Protein AF-A0A1F4VZ70-F1 (afdb_monomer_lite)

pLDDT: mean 87.94, std 13.11, range [30.67, 97.81]

Sequence (172 aa):
MAQHQWGERNLAEQATLLALAFRAGRANREEGDRFFVQPADVGLDLGIGTDLFLFRNRRFLRVDVTDSREQKPLKIRRTVKKAREGKGWVYILKVEWNEAAFITTDPCFTKAYDQSIRDGQMLAIERACPNHGNECNLARKLWSFGNSINYALVSSSTQARFFAIPVSRPPF

Organism: NCBI:txid1802628

Foldseek 3Di:
DDDDDDDDDDLQLLLQQLLQLQLQLQLCVVPNNFWWKAQADPVCCVPPVFGIWIGGHPDIATEHEDQDPVCQVVVVVSQVVCCVVVNHGHHYQHAHPVLSVVLCPFPQRVVQSVVQHDHGDIGHDNFQGPVPGCVDPSLVSSNVRLVVRLVVQCPDPDPSNVRRRDHDDRPD

Structure (mmCIF, N/CA/C/O backbone):
data_AF-A0A1F4VZ70-F1
#
_entry.id   AF-A0A1F4VZ70-F1
#
loop_
_atom_site.group_PDB
_atom_site.id
_atom_site.type_symbol
_atom_site.label_atom_id
_atom_site.label_alt_id
_atom_site.label_comp_id
_atom_site.label_asym_id
_atom_site.label_entity_id
_atom_site.label_seq_id
_atom_site.pdbx_PDB_ins_code
_atom_site.Cartn_x
_atom_site.Cartn_y
_atom_site.Cartn_z
_atom_site.occupancy
_atom_site.B_iso_or_equiv
_atom_site.auth_seq_id
_atom_site.auth_comp_id
_atom_site.auth_asym_id
_atom_site.auth_atom_id
_atom_site.pdbx_PDB_model_num
ATOM 1 N N . MET A 1 1 ? 3.821 -30.499 -12.081 1.00 33.78 1 MET A N 1
ATOM 2 C CA . MET A 1 1 ? 3.133 -30.180 -10.812 1.00 33.78 1 MET A CA 1
ATOM 3 C C . MET A 1 1 ? 2.330 -28.915 -11.042 1.00 33.78 1 MET A C 1
ATOM 5 O O . MET A 1 1 ? 2.925 -27.863 -11.22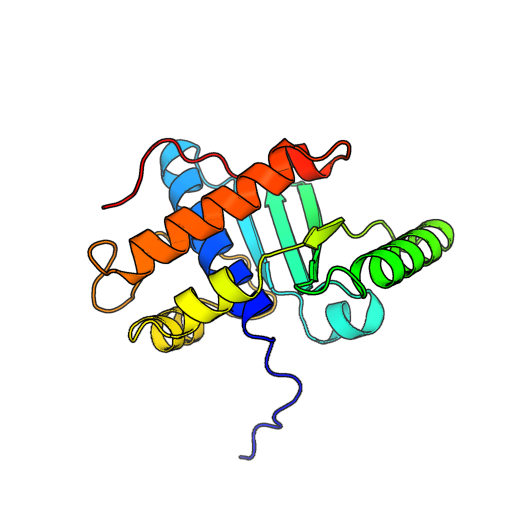2 1.00 33.78 1 MET A O 1
ATOM 9 N N . ALA A 1 2 ? 1.010 -29.043 -11.177 1.00 31.81 2 ALA A N 1
ATOM 10 C CA . ALA A 1 2 ? 0.122 -27.918 -11.445 1.00 31.81 2 ALA A CA 1
ATOM 11 C C . ALA A 1 2 ? -0.064 -27.104 -10.156 1.00 31.81 2 ALA A C 1
ATOM 13 O O . ALA A 1 2 ? -0.700 -27.575 -9.214 1.00 31.81 2 ALA A O 1
ATOM 14 N N . GLN A 1 3 ? 0.539 -25.916 -10.094 1.00 32.53 3 GLN A N 1
ATOM 15 C CA . GLN A 1 3 ? 0.234 -24.930 -9.061 1.00 32.53 3 GLN A CA 1
ATOM 16 C C . GLN A 1 3 ? -1.136 -24.334 -9.377 1.00 32.53 3 GLN A C 1
ATOM 18 O O . GLN A 1 3 ? -1.345 -23.717 -10.417 1.00 32.53 3 GLN A O 1
ATOM 23 N N . HIS A 1 4 ? -2.086 -24.600 -8.491 1.00 30.67 4 HIS A N 1
ATOM 24 C CA . HIS A 1 4 ? -3.452 -24.116 -8.572 1.00 30.67 4 HIS A CA 1
ATOM 25 C C . HIS A 1 4 ? -3.463 -22.580 -8.463 1.00 30.67 4 HIS A C 1
ATOM 27 O O . HIS A 1 4 ? -3.117 -22.026 -7.423 1.00 30.67 4 HIS A O 1
ATOM 33 N N . GLN A 1 5 ? -3.856 -21.908 -9.546 1.00 34.62 5 GLN A N 1
ATOM 34 C CA . GLN A 1 5 ? -4.032 -20.460 -9.656 1.00 34.62 5 GLN A CA 1
ATOM 35 C C . GLN A 1 5 ? -5.340 -20.074 -8.937 1.00 34.62 5 GL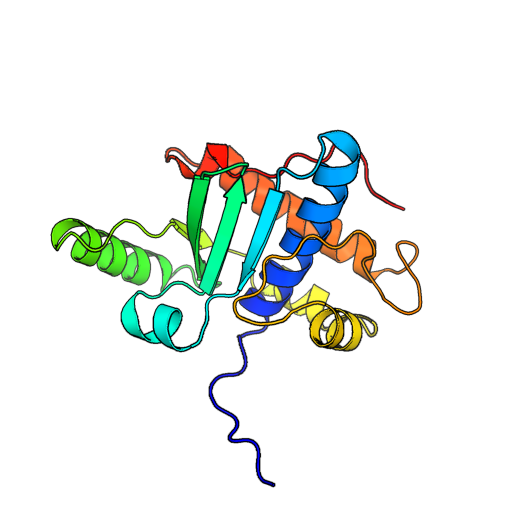N A C 1
ATOM 37 O O . GLN A 1 5 ? -6.429 -20.270 -9.472 1.00 34.62 5 GLN A O 1
ATOM 42 N N . TRP A 1 6 ? -5.248 -19.593 -7.695 1.00 37.16 6 TRP A N 1
ATOM 43 C CA . TRP A 1 6 ? -6.364 -18.979 -6.968 1.00 37.16 6 TRP A CA 1
ATOM 44 C C . TRP A 1 6 ? -6.005 -17.530 -6.634 1.00 37.16 6 TRP A C 1
ATOM 46 O O . TRP A 1 6 ? -5.095 -17.291 -5.847 1.00 37.16 6 TRP A O 1
ATOM 56 N N . GLY A 1 7 ? -6.747 -16.600 -7.249 1.00 48.66 7 GLY A N 1
ATOM 57 C CA . GLY A 1 7 ? -6.859 -15.188 -6.873 1.00 48.66 7 GLY A CA 1
ATOM 58 C C . GLY A 1 7 ? -5.612 -14.337 -7.098 1.00 48.66 7 GLY A C 1
ATOM 59 O O . GLY A 1 7 ? -4.995 -13.901 -6.133 1.00 48.66 7 GLY A O 1
ATOM 60 N N . GLU A 1 8 ? -5.252 -14.043 -8.350 1.00 66.38 8 GLU A N 1
ATOM 61 C CA . GLU A 1 8 ? -4.305 -12.949 -8.595 1.00 66.38 8 GLU A CA 1
ATOM 62 C C . GLU A 1 8 ? -4.873 -11.655 -7.998 1.00 66.38 8 GLU A C 1
ATOM 64 O O . GLU A 1 8 ? -5.971 -11.220 -8.359 1.00 66.38 8 GLU A O 1
ATOM 69 N N . ARG A 1 9 ? -4.123 -11.050 -7.066 1.00 82.56 9 ARG A N 1
ATOM 70 C CA . ARG A 1 9 ? -4.420 -9.714 -6.537 1.00 82.56 9 ARG A CA 1
ATOM 71 C C . ARG A 1 9 ? -4.666 -8.766 -7.697 1.00 82.56 9 ARG A C 1
ATOM 73 O O . ARG A 1 9 ? -3.904 -8.777 -8.666 1.00 82.56 9 ARG A O 1
ATOM 80 N N . ASN A 1 10 ? -5.689 -7.924 -7.595 1.00 87.56 10 ASN A N 1
ATOM 81 C CA . ASN A 1 10 ? -5.938 -6.947 -8.649 1.00 87.56 10 ASN A CA 1
ATOM 82 C C . ASN A 1 10 ? -4.771 -5.943 -8.751 1.00 87.56 10 ASN A C 1
ATOM 84 O O . ASN A 1 10 ? -3.984 -5.760 -7.819 1.00 87.56 10 ASN A O 1
ATOM 88 N N . LEU A 1 11 ? -4.672 -5.256 -9.890 1.00 90.44 11 LEU A N 1
ATOM 89 C CA . LEU A 1 11 ? -3.580 -4.313 -10.159 1.00 90.44 11 LEU A CA 1
ATOM 90 C C . LEU A 1 11 ? -3.475 -3.200 -9.104 1.00 90.44 11 LEU A C 1
ATOM 92 O O . LEU A 1 11 ? -2.373 -2.745 -8.798 1.00 90.44 11 LEU A O 1
ATOM 96 N N . ALA A 1 12 ? -4.602 -2.783 -8.517 1.00 92.00 12 ALA A N 1
ATOM 97 C CA . ALA A 1 12 ? -4.624 -1.766 -7.474 1.00 92.00 12 ALA A CA 1
ATOM 98 C C . ALA A 1 12 ? -3.964 -2.256 -6.182 1.00 92.00 12 ALA A C 1
ATOM 100 O O . ALA A 1 12 ? -3.149 -1.537 -5.602 1.00 92.00 12 ALA A O 1
ATOM 101 N N . GLU A 1 13 ? -4.244 -3.487 -5.762 1.00 93.12 13 GLU A N 1
ATOM 102 C CA . GLU A 1 13 ? -3.589 -4.132 -4.625 1.00 93.12 13 GLU A CA 1
ATOM 103 C C . GLU A 1 13 ? -2.099 -4.342 -4.878 1.00 93.12 13 GLU A C 1
ATOM 105 O O . GLU A 1 13 ? -1.282 -3.985 -4.028 1.00 93.12 13 GLU A O 1
ATOM 110 N N . GLN A 1 14 ? -1.729 -4.856 -6.054 1.00 94.75 14 GLN A N 1
ATOM 111 C CA . GLN A 1 14 ? -0.328 -5.097 -6.400 1.00 94.75 14 GLN A CA 1
ATOM 112 C C . GLN A 1 14 ? 0.490 -3.800 -6.369 1.00 94.75 14 GLN A C 1
ATOM 114 O O . GLN A 1 14 ? 1.541 -3.729 -5.724 1.00 94.75 14 GLN A O 1
ATOM 119 N N . ALA A 1 15 ? -0.017 -2.746 -7.018 1.00 96.31 15 ALA A N 1
ATOM 120 C CA . ALA A 1 15 ? 0.617 -1.434 -7.019 1.00 96.31 15 ALA A CA 1
ATOM 121 C C . ALA A 1 15 ? 0.701 -0.844 -5.604 1.00 96.31 15 ALA A C 1
ATOM 123 O O . ALA A 1 15 ? 1.723 -0.263 -5.237 1.00 96.31 15 ALA A O 1
ATOM 124 N N . THR A 1 16 ? -0.350 -1.020 -4.796 1.00 97.31 16 THR A N 1
ATOM 125 C CA . THR A 1 16 ? -0.411 -0.526 -3.413 1.00 97.31 16 THR A CA 1
ATOM 126 C C . THR A 1 16 ? 0.626 -1.218 -2.535 1.00 97.31 16 THR A C 1
ATOM 128 O O . THR A 1 16 ? 1.377 -0.542 -1.833 1.00 97.31 16 THR A O 1
ATOM 131 N N . LEU A 1 17 ? 0.715 -2.548 -2.609 1.00 96.94 17 LEU A N 1
ATOM 132 C CA . LEU A 1 17 ? 1.698 -3.345 -1.877 1.00 96.94 17 LEU A CA 1
ATOM 133 C C . LEU A 1 17 ? 3.122 -2.930 -2.230 1.00 96.94 17 LEU A C 1
ATOM 135 O O . LEU A 1 17 ? 3.911 -2.640 -1.332 1.00 96.94 17 LEU A O 1
ATOM 139 N N . LEU A 1 18 ? 3.439 -2.849 -3.524 1.00 97.19 18 LEU A N 1
ATOM 140 C CA . LEU A 1 18 ? 4.784 -2.498 -3.964 1.00 97.19 18 LEU A CA 1
ATOM 141 C C . LEU A 1 18 ? 5.156 -1.062 -3.568 1.00 97.19 18 LEU A C 1
ATOM 143 O O . LEU A 1 18 ? 6.254 -0.830 -3.064 1.00 97.19 18 LEU A O 1
ATOM 147 N N . ALA A 1 19 ? 4.238 -0.103 -3.729 1.00 97.31 19 ALA A N 1
ATOM 148 C CA . ALA A 1 19 ? 4.482 1.291 -3.366 1.00 97.31 19 ALA A CA 1
ATOM 149 C C . ALA A 1 19 ? 4.656 1.476 -1.854 1.00 97.31 19 ALA A C 1
ATOM 151 O O . ALA A 1 19 ? 5.568 2.183 -1.421 1.00 97.31 19 ALA A O 1
ATOM 152 N N . LEU A 1 20 ? 3.823 0.823 -1.039 1.00 97.75 20 LEU A N 1
ATOM 153 C CA . LEU A 1 20 ? 3.938 0.884 0.417 1.00 97.75 20 LEU A CA 1
ATOM 154 C C . LEU A 1 20 ? 5.193 0.168 0.916 1.00 97.75 20 LEU A C 1
ATOM 156 O O . LEU A 1 20 ? 5.873 0.709 1.783 1.00 97.75 20 LEU A O 1
ATOM 160 N N . ALA A 1 21 ? 5.535 -1.002 0.366 1.00 97.62 21 ALA A N 1
ATOM 161 C CA . ALA A 1 21 ? 6.755 -1.717 0.737 1.00 97.62 21 ALA A CA 1
ATOM 162 C C . ALA A 1 21 ? 7.993 -0.883 0.389 1.00 97.62 21 ALA A C 1
ATOM 164 O O . ALA A 1 21 ? 8.919 -0.784 1.197 1.00 97.62 21 ALA A O 1
ATOM 165 N N . PHE A 1 22 ? 7.991 -0.238 -0.782 1.00 96.69 22 PHE A N 1
ATOM 166 C CA . PHE A 1 22 ? 9.063 0.664 -1.192 1.00 96.69 22 PHE A CA 1
ATOM 167 C C . PHE A 1 22 ? 9.190 1.847 -0.239 1.00 96.69 22 PHE A C 1
ATOM 169 O O . PHE A 1 22 ? 10.263 2.147 0.281 1.00 96.69 22 PHE A O 1
ATOM 176 N N . ARG A 1 23 ? 8.062 2.486 0.067 1.00 96.25 23 ARG A N 1
ATOM 177 C CA . ARG A 1 23 ? 8.007 3.599 1.007 1.00 96.25 23 ARG A CA 1
ATOM 178 C C . ARG A 1 23 ? 8.473 3.205 2.411 1.00 96.25 23 ARG A C 1
ATOM 180 O O . ARG A 1 23 ? 9.212 3.967 3.024 1.00 96.25 23 ARG A O 1
ATOM 187 N N . ALA A 1 24 ? 8.088 2.025 2.894 1.00 97.25 24 ALA A N 1
ATOM 188 C CA . ALA A 1 24 ? 8.510 1.484 4.183 1.00 97.25 24 ALA A CA 1
ATOM 189 C C . ALA A 1 24 ? 10.031 1.295 4.247 1.00 97.25 24 ALA A C 1
ATOM 191 O O . ALA A 1 24 ? 10.655 1.756 5.199 1.00 97.25 24 ALA A O 1
ATOM 192 N N . GLY A 1 25 ? 10.647 0.723 3.205 1.00 95.94 25 GLY A N 1
ATOM 193 C CA . GLY A 1 25 ? 12.108 0.605 3.131 1.00 95.94 25 GLY A CA 1
ATOM 194 C C . GLY A 1 25 ? 12.806 1.966 3.146 1.00 95.94 25 GLY A C 1
ATOM 195 O O . GLY A 1 25 ? 13.825 2.139 3.811 1.00 95.94 25 GLY A O 1
ATOM 196 N N . ARG A 1 26 ? 12.228 2.976 2.483 1.00 94.38 26 ARG A N 1
ATOM 197 C CA . ARG A 1 26 ? 12.759 4.347 2.531 1.00 94.38 26 ARG A CA 1
ATOM 198 C C . ARG A 1 26 ? 12.634 4.991 3.909 1.00 94.38 26 ARG A C 1
ATOM 200 O O . ARG A 1 26 ? 13.609 5.567 4.377 1.00 94.38 26 ARG A O 1
ATOM 207 N N . ALA A 1 27 ? 11.482 4.868 4.560 1.00 94.75 27 ALA A N 1
ATOM 208 C CA . ALA A 1 27 ? 11.289 5.387 5.911 1.00 94.75 27 ALA A CA 1
ATOM 209 C C . ALA A 1 27 ? 12.212 4.693 6.922 1.00 94.75 27 ALA A C 1
ATOM 211 O O . ALA A 1 27 ? 12.792 5.359 7.774 1.00 94.75 27 ALA A O 1
ATOM 212 N N . ASN A 1 28 ? 12.421 3.378 6.794 1.00 95.62 28 ASN A N 1
ATOM 213 C CA . ASN A 1 28 ? 13.300 2.634 7.697 1.00 95.62 28 ASN A CA 1
ATOM 214 C C . ASN A 1 28 ? 14.767 3.054 7.584 1.00 95.62 28 ASN A C 1
ATOM 216 O O . ASN A 1 28 ? 15.477 3.048 8.585 1.00 95.62 28 ASN A O 1
ATOM 220 N N . ARG A 1 29 ? 15.220 3.505 6.407 1.00 92.25 29 ARG A N 1
ATOM 221 C CA . ARG A 1 29 ? 16.552 4.118 6.275 1.00 92.25 29 ARG A CA 1
ATOM 222 C C . ARG A 1 29 ? 16.708 5.409 7.076 1.00 92.25 29 ARG A C 1
ATOM 224 O O . ARG A 1 29 ? 17.817 5.720 7.497 1.00 92.25 29 ARG A O 1
ATOM 231 N N . GLU A 1 30 ? 15.631 6.173 7.236 1.00 89.75 30 GLU A N 1
ATOM 232 C CA . GLU A 1 30 ? 15.637 7.469 7.925 1.00 89.75 30 GLU A CA 1
ATOM 233 C C . GLU A 1 30 ? 15.369 7.316 9.433 1.00 89.75 30 GLU A C 1
ATOM 235 O O . GLU A 1 30 ? 15.967 8.022 10.242 1.00 89.75 30 GLU A O 1
ATOM 240 N N . GLU A 1 31 ? 14.493 6.386 9.825 1.00 88.81 31 GLU A N 1
ATOM 241 C CA . GLU A 1 31 ? 13.979 6.269 11.197 1.00 88.81 31 GLU A CA 1
ATOM 242 C C . GLU A 1 31 ? 14.337 4.951 11.915 1.00 88.81 31 GLU A C 1
ATOM 244 O O . GLU A 1 31 ? 13.995 4.775 13.092 1.00 88.81 31 GLU A O 1
ATOM 249 N N . GLY A 1 32 ? 15.014 4.027 11.231 1.00 88.69 32 GLY A N 1
ATOM 250 C CA . GLY A 1 32 ? 15.220 2.644 11.668 1.00 88.69 32 GLY A CA 1
ATOM 251 C C . GLY A 1 32 ? 14.021 1.739 11.363 1.00 88.69 32 GLY A C 1
ATOM 252 O O . GLY A 1 32 ? 12.958 2.212 10.971 1.00 88.69 32 GLY A O 1
ATOM 253 N N . ASP A 1 33 ? 14.193 0.431 11.569 1.00 91.75 33 ASP A N 1
ATOM 254 C CA . ASP A 1 33 ? 13.247 -0.649 11.237 1.00 91.75 33 ASP A CA 1
ATOM 255 C C . ASP A 1 33 ? 11.900 -0.564 11.977 1.00 91.75 33 ASP A C 1
ATOM 257 O O . ASP A 1 33 ? 11.615 -1.290 12.933 1.00 91.75 33 ASP A O 1
ATOM 261 N N . ARG A 1 34 ? 11.047 0.363 11.539 1.00 94.88 34 ARG A N 1
ATOM 262 C CA . ARG A 1 34 ? 9.779 0.703 12.191 1.00 94.88 34 ARG A CA 1
ATOM 263 C C . ARG A 1 34 ? 8.577 0.396 11.326 1.00 94.88 34 ARG A C 1
ATOM 265 O O . ARG A 1 34 ? 7.519 0.115 11.883 1.00 94.88 34 ARG A O 1
ATOM 272 N N . PHE A 1 35 ? 8.716 0.482 10.011 1.00 97.50 35 PHE A N 1
ATOM 273 C CA . PHE A 1 35 ? 7.630 0.398 9.048 1.00 97.50 35 PHE A CA 1
ATOM 274 C C . PHE A 1 35 ? 7.745 -0.877 8.225 1.00 97.50 35 PHE A C 1
ATOM 276 O O . PHE A 1 35 ? 8.792 -1.157 7.648 1.00 97.50 35 PHE A O 1
ATOM 283 N N . PHE A 1 36 ? 6.651 -1.627 8.138 1.00 97.81 36 PHE A N 1
ATOM 284 C CA . PHE A 1 36 ? 6.574 -2.814 7.292 1.00 97.81 36 PHE A CA 1
ATOM 285 C C . PHE A 1 36 ? 5.188 -2.944 6.680 1.00 97.81 36 PHE A C 1
ATOM 287 O O . PHE A 1 36 ? 4.195 -2.444 7.216 1.00 97.81 36 PHE A O 1
ATOM 294 N N . VAL A 1 37 ? 5.131 -3.655 5.564 1.00 97.38 37 VAL A N 1
ATOM 295 C CA . VAL A 1 37 ? 3.897 -4.022 4.878 1.00 97.38 37 VAL A CA 1
ATOM 296 C C . VAL A 1 37 ? 3.852 -5.530 4.782 1.00 97.38 37 VAL A C 1
ATOM 298 O O . VAL A 1 37 ? 4.827 -6.138 4.363 1.00 97.38 37 VAL A O 1
ATOM 301 N N . GLN A 1 38 ? 2.736 -6.137 5.151 1.00 96.19 38 GLN A N 1
ATOM 302 C CA . GLN A 1 38 ? 2.545 -7.575 5.003 1.00 96.19 38 GLN A CA 1
ATOM 303 C C . GLN A 1 38 ? 1.320 -7.811 4.127 1.00 96.19 38 GLN A C 1
ATOM 305 O O . GLN A 1 38 ? 0.221 -7.428 4.536 1.00 96.19 38 GLN A O 1
ATOM 310 N N . PRO A 1 39 ? 1.459 -8.418 2.940 1.00 94.56 39 PRO A N 1
ATOM 311 C CA . PRO A 1 39 ? 0.299 -8.893 2.204 1.00 94.56 39 PRO A CA 1
ATOM 312 C C . PRO A 1 39 ? -0.409 -9.969 3.036 1.00 94.56 39 PRO A C 1
ATOM 314 O O . PRO A 1 39 ? 0.248 -10.831 3.626 1.00 94.56 39 PRO A O 1
ATOM 317 N N . ALA A 1 40 ? -1.736 -9.906 3.125 1.00 90.38 40 ALA A N 1
ATOM 318 C CA . ALA A 1 40 ? -2.501 -10.909 3.855 1.00 90.38 40 ALA A CA 1
ATOM 319 C C . ALA A 1 40 ? -2.389 -12.276 3.171 1.00 90.38 40 ALA A C 1
ATOM 321 O O . ALA A 1 40 ? -2.357 -12.350 1.945 1.00 90.38 40 ALA A O 1
ATOM 322 N N . ASP A 1 41 ? -2.347 -13.354 3.951 1.00 84.25 41 ASP A N 1
ATOM 323 C CA . ASP A 1 41 ? -2.507 -14.688 3.380 1.00 84.25 41 ASP A CA 1
ATOM 324 C C . ASP A 1 41 ? -3.951 -14.916 2.892 1.00 84.25 41 ASP A C 1
ATOM 326 O O . ASP A 1 41 ? -4.890 -14.201 3.259 1.00 84.25 41 ASP A O 1
ATOM 330 N N . VAL A 1 42 ? -4.124 -15.952 2.068 1.00 70.56 42 VAL A N 1
ATOM 331 C CA . VAL A 1 42 ? -5.418 -16.327 1.474 1.00 70.56 42 VAL A CA 1
ATOM 332 C C . VAL A 1 42 ? -6.493 -16.588 2.543 1.00 70.56 42 VAL A C 1
ATOM 334 O O . VAL A 1 42 ? -7.673 -16.320 2.321 1.00 70.56 42 VAL A O 1
ATOM 337 N N . GLY A 1 43 ? -6.113 -17.089 3.723 1.00 64.69 43 GLY A N 1
ATOM 338 C CA . GLY A 1 43 ? -7.058 -17.391 4.801 1.00 64.69 43 GLY A CA 1
ATOM 339 C C . GLY A 1 43 ? -7.631 -16.134 5.459 1.00 64.69 43 GLY A C 1
ATOM 340 O O . GLY A 1 43 ? -8.832 -16.060 5.744 1.00 64.69 43 GLY A O 1
ATOM 341 N N . LEU A 1 44 ? -6.786 -15.128 5.680 1.00 67.69 44 LEU A N 1
ATOM 342 C CA . LEU A 1 44 ? -7.156 -13.848 6.281 1.00 67.69 44 LEU A CA 1
ATOM 343 C C . LEU A 1 44 ? -7.981 -12.982 5.331 1.00 67.69 44 LEU A C 1
ATOM 345 O O . LEU A 1 44 ? -8.942 -12.341 5.779 1.00 67.69 44 LEU A O 1
ATOM 349 N N . ASP A 1 45 ? -7.656 -13.006 4.040 1.00 64.31 45 ASP A N 1
ATOM 350 C CA . ASP A 1 45 ? -8.409 -12.274 3.027 1.00 64.31 45 ASP A CA 1
ATOM 351 C C . ASP A 1 45 ? -9.856 -12.797 2.924 1.00 64.31 45 ASP A C 1
ATOM 353 O O . ASP A 1 45 ? -10.818 -12.068 3.195 1.00 64.31 45 ASP A O 1
ATOM 357 N N . LEU A 1 46 ? -10.029 -14.107 2.715 1.00 62.03 46 LEU A N 1
ATOM 358 C CA . LEU A 1 46 ? -11.351 -14.730 2.568 1.00 62.03 46 LEU A CA 1
ATOM 359 C C . LEU A 1 46 ? -12.225 -14.614 3.832 1.00 62.03 46 LEU A C 1
ATOM 361 O O . LEU A 1 46 ? -13.442 -14.426 3.744 1.00 62.03 46 LEU A O 1
ATOM 365 N N . GLY A 1 47 ? -11.632 -14.702 5.027 1.00 62.50 47 GLY A N 1
ATOM 366 C CA . GLY A 1 47 ? -12.383 -14.665 6.287 1.00 62.50 47 GLY A CA 1
ATOM 367 C C . GLY A 1 47 ? -12.735 -13.251 6.762 1.00 62.50 47 GLY A C 1
ATOM 368 O O . GLY A 1 47 ? -13.830 -12.988 7.287 1.00 62.50 47 GLY A O 1
ATOM 369 N N . ILE A 1 48 ? -11.814 -12.299 6.602 1.00 68.00 48 ILE A N 1
ATOM 370 C CA . ILE A 1 48 ? -11.876 -11.002 7.290 1.00 68.00 48 ILE A CA 1
ATOM 371 C C . ILE A 1 48 ? -12.003 -9.841 6.294 1.00 68.00 48 ILE A C 1
ATOM 373 O O . ILE A 1 48 ? -12.656 -8.854 6.647 1.00 68.00 48 ILE A O 1
ATOM 377 N N . GLY A 1 49 ? -11.616 -10.022 5.028 1.00 81.81 49 GLY A N 1
ATOM 378 C CA . GLY A 1 49 ? -11.614 -8.980 3.998 1.00 81.81 49 GLY A CA 1
ATOM 379 C C . GLY A 1 49 ? -10.494 -7.995 4.285 1.00 81.81 49 GLY A C 1
ATOM 380 O O . GLY A 1 49 ? -10.752 -6.861 4.674 1.00 81.81 49 GLY A O 1
ATOM 381 N N . THR A 1 50 ? -9.264 -8.492 4.273 1.00 89.69 50 THR A N 1
ATOM 382 C CA . THR A 1 50 ? -8.048 -7.735 4.567 1.00 89.69 50 THR A CA 1
ATOM 383 C C . THR A 1 50 ? -7.038 -8.108 3.506 1.00 89.69 50 THR A C 1
ATOM 385 O O . THR A 1 50 ? -6.632 -9.261 3.452 1.00 89.69 50 THR A O 1
ATOM 388 N N . ASP A 1 51 ? -6.606 -7.124 2.729 1.00 91.81 51 ASP A N 1
ATOM 389 C CA . ASP A 1 51 ? -5.684 -7.347 1.619 1.00 91.81 51 ASP A CA 1
ATOM 390 C C . ASP A 1 51 ? -4.239 -7.262 2.112 1.00 91.81 51 ASP A C 1
ATOM 392 O O . ASP A 1 51 ? -3.364 -7.998 1.652 1.00 91.81 51 ASP A O 1
ATOM 396 N N . LEU A 1 52 ? -3.982 -6.362 3.070 1.00 94.94 52 LEU A N 1
ATOM 397 C CA . LEU A 1 52 ? -2.660 -6.130 3.642 1.00 94.94 52 LEU A CA 1
ATOM 398 C C . LEU A 1 52 ? -2.715 -5.609 5.080 1.00 94.94 52 LEU A C 1
ATOM 400 O O . LEU A 1 52 ? -3.730 -5.104 5.568 1.00 94.94 52 LEU A O 1
ATOM 404 N N . PHE A 1 53 ? -1.567 -5.674 5.742 1.00 95.81 53 PHE A N 1
ATOM 405 C CA . PHE A 1 53 ? -1.314 -5.088 7.046 1.00 95.81 53 PHE A CA 1
ATOM 406 C C . PHE A 1 53 ? -0.220 -4.027 6.937 1.00 95.81 53 PHE A C 1
ATOM 408 O O . PHE A 1 53 ? 0.827 -4.258 6.331 1.00 95.81 53 PHE A O 1
ATOM 415 N N . LEU A 1 54 ? -0.450 -2.876 7.565 1.00 97.50 54 LEU A N 1
ATOM 416 C CA . LEU A 1 54 ? 0.578 -1.866 7.799 1.00 97.50 54 LEU A CA 1
ATOM 417 C C . LEU A 1 54 ? 1.090 -1.995 9.224 1.00 97.50 54 LEU A C 1
ATOM 419 O O . LEU A 1 54 ? 0.301 -1.926 10.165 1.00 97.50 54 LEU A O 1
ATOM 423 N N . PHE A 1 55 ? 2.399 -2.115 9.389 1.00 97.19 55 PHE A N 1
ATOM 424 C CA . PHE A 1 55 ? 3.047 -2.172 10.691 1.00 97.19 55 PHE A CA 1
ATOM 425 C C . PHE A 1 55 ? 3.763 -0.867 10.998 1.00 97.19 55 PHE A C 1
ATOM 427 O O . PHE A 1 55 ? 4.431 -0.287 10.141 1.00 97.19 55 PHE A O 1
ATOM 434 N N . ARG A 1 56 ? 3.643 -0.439 12.256 1.00 96.31 56 ARG A N 1
ATOM 435 C CA . ARG A 1 56 ? 4.492 0.587 12.854 1.00 96.31 56 ARG A CA 1
ATOM 436 C C . ARG A 1 56 ? 4.910 0.141 14.247 1.00 96.31 56 ARG A C 1
ATOM 438 O O . ARG A 1 56 ? 4.079 0.092 15.162 1.00 96.31 56 ARG A O 1
ATOM 445 N N . ASN A 1 57 ? 6.192 -0.157 14.431 1.00 93.56 57 ASN A N 1
ATOM 446 C CA . ASN A 1 57 ? 6.706 -0.802 15.641 1.00 93.56 57 ASN A CA 1
ATOM 447 C C . ASN A 1 57 ? 5.925 -2.106 15.931 1.00 93.56 57 ASN A C 1
ATOM 449 O O . ASN A 1 57 ? 5.769 -2.950 15.059 1.00 93.56 57 ASN A O 1
ATOM 453 N N . ARG A 1 58 ? 5.376 -2.258 17.145 1.00 91.31 58 ARG A N 1
ATOM 454 C CA . ARG A 1 58 ? 4.573 -3.424 17.569 1.00 91.31 58 ARG A CA 1
ATOM 455 C C . ARG A 1 58 ? 3.075 -3.312 17.253 1.00 91.31 58 ARG A C 1
ATOM 457 O O . ARG A 1 58 ? 2.290 -4.125 17.731 1.00 91.31 58 ARG A O 1
ATOM 464 N N . ARG A 1 59 ? 2.648 -2.274 16.530 1.00 94.81 59 ARG A N 1
ATOM 465 C CA . ARG A 1 59 ? 1.237 -2.045 16.185 1.00 94.81 59 ARG A CA 1
ATOM 466 C C . ARG A 1 59 ? 1.013 -2.359 14.717 1.00 94.81 59 ARG A C 1
ATOM 468 O O . ARG A 1 59 ? 1.893 -2.106 13.898 1.00 94.81 59 ARG A O 1
ATOM 475 N N .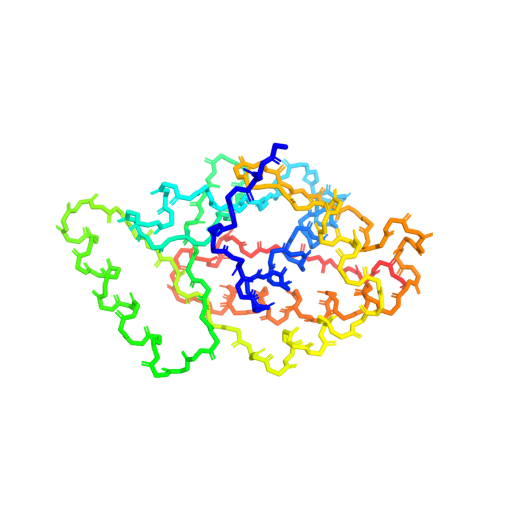 PHE A 1 60 ? -0.190 -2.822 14.391 1.00 94.94 60 PHE A N 1
ATOM 476 C CA . PHE A 1 60 ? -0.602 -3.059 13.013 1.00 94.94 60 PHE A CA 1
ATOM 477 C C . PHE A 1 60 ? -1.975 -2.457 12.711 1.00 94.94 60 PHE A C 1
ATOM 479 O O . PHE A 1 60 ? -2.811 -2.279 13.602 1.00 94.94 60 PHE A O 1
ATOM 486 N N . LEU A 1 61 ? -2.197 -2.166 11.436 1.00 95.00 61 LEU A N 1
ATOM 487 C CA . LEU A 1 61 ? -3.467 -1.761 10.858 1.00 95.00 61 LEU A CA 1
ATOM 488 C C . LEU A 1 61 ? -3.831 -2.752 9.764 1.00 95.00 61 LEU A C 1
ATOM 490 O O . LEU A 1 61 ? -3.054 -2.949 8.835 1.00 95.00 61 LEU A O 1
ATOM 494 N N . ARG A 1 62 ? -5.028 -3.330 9.846 1.00 94.06 62 ARG A N 1
ATOM 495 C CA . ARG A 1 62 ? -5.612 -4.075 8.728 1.00 94.06 62 ARG A CA 1
ATOM 496 C C . ARG A 1 62 ? -6.119 -3.113 7.678 1.00 94.06 62 ARG A C 1
ATOM 498 O O . ARG A 1 62 ? -6.820 -2.161 8.030 1.00 94.06 62 ARG A O 1
ATOM 505 N N . VAL A 1 63 ? -5.819 -3.396 6.422 1.00 94.06 63 VAL A N 1
ATOM 506 C CA . VAL A 1 63 ? -6.198 -2.568 5.286 1.00 94.06 63 VAL A CA 1
ATOM 507 C C . VAL A 1 63 ? -6.899 -3.422 4.238 1.00 94.06 63 VAL A C 1
ATOM 509 O O . VAL A 1 63 ? -6.476 -4.531 3.933 1.00 94.06 63 VAL A O 1
ATOM 512 N N . ASP A 1 64 ? -7.979 -2.873 3.705 1.00 92.88 64 ASP A N 1
ATOM 513 C CA . ASP A 1 64 ? -8.769 -3.408 2.601 1.00 92.88 64 ASP A CA 1
ATOM 514 C C . ASP A 1 64 ? -8.764 -2.332 1.511 1.00 92.88 64 ASP A C 1
ATOM 516 O O . ASP A 1 64 ? -9.296 -1.228 1.690 1.00 92.88 64 ASP A O 1
ATOM 520 N N . VAL A 1 65 ? -8.033 -2.612 0.441 1.00 92.81 65 VAL A N 1
ATOM 521 C CA . VAL A 1 65 ? -7.791 -1.739 -0.699 1.00 92.81 65 VAL A CA 1
ATOM 522 C C . VAL A 1 65 ? -9.019 -1.773 -1.603 1.00 92.81 65 VAL A C 1
ATOM 524 O O . VAL A 1 65 ? -9.676 -2.787 -1.832 1.00 92.81 65 VAL A O 1
ATOM 527 N N . THR A 1 66 ? -9.403 -0.610 -2.103 1.00 90.31 66 THR A N 1
ATOM 528 C CA . THR A 1 66 ? -10.504 -0.489 -3.049 1.00 90.31 66 THR A CA 1
ATOM 529 C C . THR A 1 66 ? -10.187 0.612 -4.036 1.00 90.31 66 THR A C 1
ATOM 531 O O . THR A 1 66 ? -9.731 1.692 -3.671 1.00 90.31 66 THR A O 1
ATOM 534 N N . ASP A 1 67 ? -10.466 0.360 -5.298 1.00 84.38 67 ASP A N 1
ATOM 535 C CA . ASP A 1 67 ? -10.386 1.344 -6.373 1.00 84.38 67 ASP A CA 1
ATOM 536 C C . ASP A 1 67 ? -11.758 1.995 -6.644 1.00 84.38 67 ASP A C 1
ATOM 538 O O . ASP A 1 67 ? -11.858 3.148 -7.067 1.00 84.38 67 ASP A O 1
ATOM 542 N N . SER A 1 68 ? -12.840 1.289 -6.305 1.00 81.81 68 SER A N 1
ATOM 543 C CA . SER A 1 68 ? -14.213 1.726 -6.538 1.00 81.81 68 SER A CA 1
ATOM 544 C C . SER A 1 68 ? -14.776 2.623 -5.427 1.00 81.81 68 SER A C 1
ATOM 546 O O . SER A 1 68 ? -14.801 2.273 -4.240 1.00 81.81 68 SER A O 1
ATOM 548 N N . ARG A 1 69 ? -15.327 3.780 -5.830 1.00 74.50 69 ARG A N 1
ATOM 549 C CA . ARG A 1 69 ? -16.133 4.647 -4.948 1.00 74.50 69 ARG A CA 1
ATOM 550 C C . ARG A 1 69 ? -17.444 3.984 -4.528 1.00 74.50 69 ARG A C 1
ATOM 552 O O . ARG A 1 69 ? -17.900 4.228 -3.417 1.00 74.50 69 ARG A O 1
ATOM 559 N N . GLU A 1 70 ? -18.026 3.155 -5.387 1.00 78.44 70 GLU A N 1
ATOM 560 C CA . GLU A 1 70 ? -19.315 2.495 -5.155 1.00 78.44 70 GLU A CA 1
ATOM 561 C C . GLU A 1 70 ? -19.184 1.320 -4.183 1.00 78.44 70 GLU A C 1
ATOM 563 O O . GLU A 1 70 ? -20.046 1.106 -3.330 1.00 78.44 70 GLU A O 1
ATOM 568 N N . GLN A 1 71 ? -18.064 0.595 -4.246 1.00 79.94 71 GLN A N 1
ATOM 569 C CA . GLN A 1 71 ? -17.803 -0.520 -3.336 1.00 79.94 71 GLN A CA 1
ATOM 570 C C . GLN A 1 71 ? -17.331 -0.059 -1.955 1.00 79.94 71 GLN A C 1
ATOM 572 O O . GLN A 1 71 ? -17.550 -0.759 -0.964 1.00 79.94 71 GLN A O 1
ATOM 577 N N . LYS A 1 72 ? -16.735 1.136 -1.843 1.00 82.31 72 LYS A N 1
ATOM 578 C CA . LYS A 1 72 ? -16.233 1.662 -0.565 1.00 82.31 72 LYS A CA 1
ATOM 579 C C . LYS A 1 72 ? -17.310 1.691 0.540 1.00 82.31 72 LYS A C 1
ATOM 581 O O . LYS A 1 72 ? -17.034 1.162 1.618 1.00 82.31 72 LYS A O 1
ATOM 586 N N . PRO A 1 73 ? -18.535 2.221 0.334 1.00 82.25 73 PRO A N 1
ATOM 587 C CA . PRO A 1 73 ? -19.612 2.135 1.324 1.00 82.25 73 PRO A CA 1
ATOM 588 C C . PRO A 1 73 ? -19.965 0.702 1.741 1.00 82.25 73 PRO A C 1
ATOM 590 O O . PRO A 1 73 ? -20.225 0.460 2.920 1.00 82.25 73 PRO A O 1
ATOM 593 N N . LEU A 1 74 ? -19.957 -0.253 0.804 1.00 84.81 74 LEU A N 1
ATOM 594 C CA . LEU A 1 74 ? -20.240 -1.663 1.091 1.00 84.81 74 LEU A CA 1
ATOM 595 C C . LEU A 1 74 ? -19.145 -2.277 1.971 1.00 84.81 74 LEU A C 1
ATOM 597 O O . LEU A 1 74 ? -19.458 -2.901 2.989 1.00 84.81 74 LEU A O 1
ATOM 601 N N . LYS A 1 75 ? -17.872 -2.026 1.642 1.00 85.75 75 LYS A N 1
ATOM 602 C CA . LYS A 1 75 ? -16.719 -2.453 2.448 1.00 85.75 75 LYS A CA 1
ATOM 603 C C . LYS A 1 75 ? -16.752 -1.824 3.850 1.00 85.75 75 LYS A C 1
ATOM 605 O O . LYS A 1 75 ? -16.581 -2.534 4.837 1.00 85.75 75 LYS A O 1
ATOM 610 N N . ILE A 1 76 ? -17.107 -0.540 3.972 1.00 84.81 76 ILE A N 1
ATOM 611 C CA . ILE A 1 76 ? -17.295 0.128 5.277 1.00 84.81 76 ILE A CA 1
ATOM 612 C C . ILE A 1 76 ? -18.402 -0.553 6.0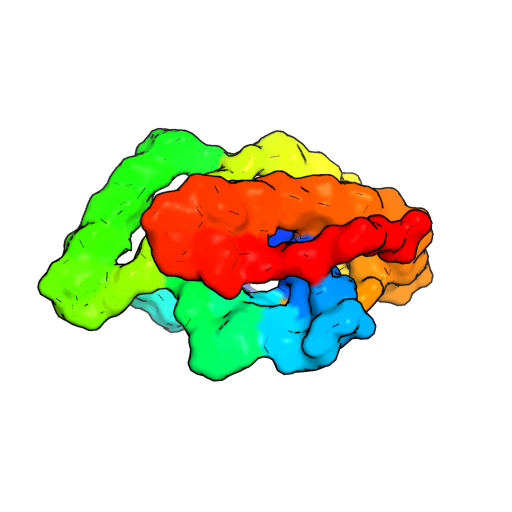93 1.00 84.81 76 ILE A C 1
ATOM 614 O O . ILE A 1 76 ? -18.186 -0.885 7.259 1.00 84.81 76 ILE A O 1
ATOM 618 N N . ARG A 1 77 ? -19.581 -0.795 5.500 1.00 85.25 77 ARG A N 1
ATOM 619 C CA . ARG A 1 77 ? -20.698 -1.474 6.185 1.00 85.25 77 ARG A CA 1
ATOM 620 C C . ARG A 1 77 ? -20.294 -2.869 6.665 1.00 85.25 77 ARG A C 1
ATOM 622 O O . ARG A 1 77 ? -20.597 -3.229 7.803 1.00 85.25 77 ARG A O 1
ATOM 629 N N . ARG A 1 78 ? -19.573 -3.627 5.832 1.00 84.75 78 ARG A N 1
ATOM 630 C CA . ARG A 1 78 ? -19.017 -4.944 6.176 1.00 84.75 78 ARG A CA 1
ATOM 631 C C . ARG A 1 78 ? -18.080 -4.859 7.378 1.00 84.75 78 ARG A C 1
ATOM 633 O O . ARG A 1 78 ? -18.248 -5.628 8.322 1.00 84.75 78 ARG A O 1
ATOM 640 N N . THR A 1 79 ? -17.141 -3.917 7.370 1.00 85.69 79 THR A N 1
ATOM 641 C CA . THR A 1 79 ? -16.212 -3.711 8.486 1.00 85.69 79 THR A CA 1
ATOM 642 C C . THR A 1 79 ? -16.939 -3.338 9.771 1.00 85.69 79 THR A C 1
ATOM 644 O O . THR A 1 79 ? -16.660 -3.924 10.813 1.00 85.69 79 THR A O 1
ATOM 647 N N . VAL A 1 80 ? -17.899 -2.408 9.718 1.00 86.06 80 VAL A N 1
ATOM 648 C CA . VAL A 1 80 ? -18.691 -2.007 10.895 1.00 86.06 80 VAL A CA 1
ATOM 649 C C . VAL A 1 80 ? -19.445 -3.202 11.473 1.00 86.06 80 VAL A C 1
ATOM 651 O O . VAL A 1 80 ? -19.444 -3.394 12.688 1.00 86.06 80 VAL A O 1
ATOM 654 N N . LYS A 1 81 ? -20.064 -4.023 10.614 1.00 86.44 81 LYS A N 1
ATOM 655 C CA . LYS A 1 81 ? -20.753 -5.247 11.035 1.00 86.44 81 LYS A CA 1
ATOM 656 C C . LYS A 1 81 ? -19.790 -6.207 11.742 1.00 86.44 81 LYS A C 1
ATOM 658 O O . LYS A 1 81 ? -20.055 -6.585 12.876 1.00 86.44 81 LYS A O 1
ATOM 663 N N . LYS A 1 82 ? -18.648 -6.527 11.122 1.00 83.19 82 LYS A N 1
ATOM 664 C CA . LYS A 1 82 ? -17.628 -7.418 11.706 1.00 83.19 82 LYS A CA 1
ATOM 665 C C . LYS A 1 82 ? -17.090 -6.882 13.041 1.00 83.19 82 LYS A C 1
ATOM 667 O O . LYS A 1 82 ? -17.001 -7.638 14.002 1.00 83.19 82 LYS A O 1
ATOM 672 N N . ALA A 1 83 ? -16.835 -5.577 13.139 1.00 84.25 83 ALA A N 1
ATOM 673 C CA . ALA A 1 83 ? -16.367 -4.942 14.372 1.00 84.25 83 ALA A CA 1
ATOM 674 C C . ALA A 1 83 ? -17.368 -5.081 15.528 1.00 84.25 83 ALA A C 1
ATOM 676 O O . ALA A 1 83 ? -16.958 -5.328 16.660 1.00 84.25 83 ALA A O 1
ATOM 677 N N . ARG A 1 84 ? -18.674 -4.982 15.246 1.00 85.69 84 ARG A N 1
ATOM 678 C CA . ARG A 1 84 ? -19.735 -5.235 16.238 1.00 85.69 84 ARG A CA 1
ATOM 679 C C . ARG A 1 84 ? -19.799 -6.699 16.679 1.00 85.69 84 ARG A C 1
ATOM 681 O O . ARG A 1 84 ? -20.182 -6.964 17.809 1.00 85.69 84 ARG A O 1
ATOM 688 N N . GLU A 1 85 ? -19.383 -7.628 15.824 1.00 85.44 85 GLU A N 1
ATOM 689 C CA . GLU A 1 85 ? -19.254 -9.064 16.124 1.00 85.44 85 GLU A CA 1
ATOM 690 C C . GLU A 1 85 ? -17.923 -9.408 16.834 1.00 85.44 85 GLU A C 1
ATOM 692 O O . GLU A 1 85 ? -17.539 -10.573 16.905 1.00 85.44 85 GLU A O 1
ATOM 697 N N . GLY A 1 86 ? -17.163 -8.410 17.304 1.00 80.75 86 GLY A N 1
ATOM 698 C CA . GLY A 1 86 ? -15.855 -8.602 17.945 1.00 80.75 86 GLY A CA 1
ATOM 699 C C . GLY A 1 86 ? -14.708 -8.905 16.971 1.00 80.75 86 GLY A C 1
ATOM 700 O O . GLY A 1 86 ? -13.544 -8.957 17.372 1.00 80.75 86 GLY A O 1
ATOM 701 N N . LYS A 1 87 ? -14.990 -9.045 15.671 1.00 73.75 87 LYS A N 1
ATOM 702 C CA . LYS A 1 87 ? -13.973 -9.201 14.624 1.00 73.75 87 LYS A CA 1
ATOM 703 C C . LYS A 1 87 ? -13.438 -7.812 14.302 1.00 73.75 87 LYS A C 1
ATOM 705 O O . LYS A 1 87 ? -14.119 -7.034 13.652 1.00 73.75 87 LYS A O 1
ATOM 710 N N . GLY A 1 88 ? -12.262 -7.462 14.824 1.00 77.38 88 GLY A N 1
ATOM 711 C CA . GLY A 1 88 ? -11.854 -6.053 14.881 1.00 77.38 88 GLY A CA 1
ATOM 712 C C . GLY A 1 88 ? -11.833 -5.284 13.540 1.00 77.38 88 GLY A C 1
ATOM 713 O O . GLY A 1 88 ? -11.957 -5.837 12.449 1.00 77.38 88 GLY A O 1
ATOM 714 N N . TRP A 1 89 ? -11.583 -3.982 13.646 1.00 85.88 89 TRP A N 1
ATOM 715 C CA . TRP A 1 89 ? -11.682 -3.031 12.539 1.00 85.88 89 TRP A CA 1
ATOM 716 C C . TRP A 1 89 ? -10.670 -3.249 11.396 1.00 85.88 89 TRP A C 1
ATOM 718 O O . TRP A 1 89 ? -9.522 -3.646 11.629 1.00 85.88 89 TRP A O 1
ATOM 728 N N . VAL A 1 90 ? -11.100 -2.904 10.177 1.00 90.50 90 VAL A N 1
ATOM 729 C CA . VAL A 1 90 ? -10.318 -2.888 8.931 1.00 90.50 90 VAL A CA 1
ATOM 730 C C . VAL A 1 90 ? -10.438 -1.508 8.285 1.00 90.50 90 VAL A C 1
ATOM 732 O O . VAL A 1 90 ? -11.534 -0.983 8.091 1.00 90.50 90 VAL A O 1
ATOM 735 N N . TYR A 1 91 ? -9.314 -0.885 7.965 1.00 93.12 91 TYR A N 1
ATOM 736 C CA . TYR A 1 91 ? -9.296 0.406 7.294 1.00 93.12 91 TYR A CA 1
ATOM 737 C C . TYR A 1 91 ? -9.512 0.242 5.789 1.00 93.12 91 TYR A C 1
ATOM 739 O O . TYR A 1 91 ? -8.767 -0.474 5.129 1.00 93.12 91 TYR A O 1
ATOM 747 N N . ILE A 1 92 ? -10.519 0.929 5.245 1.00 92.62 92 ILE A N 1
ATOM 748 C CA . ILE A 1 92 ? -10.815 0.885 3.810 1.00 92.62 92 ILE A CA 1
ATOM 749 C C . ILE A 1 92 ? -9.984 1.952 3.092 1.00 92.62 92 ILE A C 1
ATOM 751 O O . ILE A 1 92 ? -10.324 3.142 3.138 1.00 92.62 92 ILE A O 1
ATOM 755 N N . LEU A 1 93 ? -8.905 1.526 2.435 1.00 93.50 93 LEU A N 1
ATOM 756 C CA . LEU A 1 93 ? -8.019 2.399 1.671 1.00 93.50 93 LEU A CA 1
ATOM 757 C C . LEU A 1 93 ? -8.552 2.543 0.247 1.00 93.50 93 LEU A C 1
ATOM 759 O O . LEU A 1 93 ? -8.537 1.596 -0.532 1.00 93.50 93 LEU A O 1
ATOM 763 N N . LYS A 1 94 ? -9.000 3.750 -0.101 1.00 92.44 94 LYS A N 1
ATOM 764 C CA . LYS A 1 94 ? -9.405 4.062 -1.471 1.00 92.44 94 LYS A CA 1
ATOM 765 C C . LYS A 1 94 ? -8.206 4.571 -2.263 1.00 92.44 94 LYS A C 1
ATOM 767 O O . LYS A 1 94 ? -7.652 5.599 -1.884 1.00 92.44 94 LYS A O 1
ATOM 772 N N . VAL A 1 95 ? -7.863 3.895 -3.352 1.00 93.19 95 VAL A N 1
ATOM 773 C CA . VAL A 1 95 ? -6.814 4.312 -4.296 1.00 93.19 95 VAL A CA 1
ATOM 774 C C . VAL A 1 95 ? -7.426 4.735 -5.632 1.00 93.19 95 VAL A C 1
ATOM 776 O O . VAL A 1 95 ? -8.575 4.403 -5.925 1.00 93.19 95 VAL A O 1
ATOM 779 N N . GLU A 1 96 ? -6.696 5.514 -6.430 1.00 90.94 96 GLU A N 1
ATOM 780 C CA . GLU A 1 96 ? -7.127 5.859 -7.789 1.00 90.94 96 GLU A CA 1
ATOM 781 C C . GLU A 1 96 ? -6.701 4.758 -8.767 1.00 90.94 96 GLU A C 1
ATOM 783 O O . GLU A 1 96 ? -5.508 4.522 -8.959 1.00 90.94 96 GLU A O 1
ATOM 788 N N . TRP A 1 97 ? -7.676 4.107 -9.412 1.00 88.44 97 TRP A N 1
ATOM 789 C CA . TRP A 1 97 ? -7.419 3.007 -10.349 1.00 88.44 97 TRP A CA 1
ATOM 790 C C . TRP A 1 97 ? -6.462 3.402 -11.477 1.00 88.44 97 TRP A C 1
ATOM 792 O O . TRP A 1 97 ? -5.533 2.663 -11.776 1.00 88.44 97 TRP A O 1
ATOM 802 N N . ASN A 1 98 ? -6.649 4.590 -12.066 1.00 89.81 98 ASN A N 1
ATOM 803 C CA . ASN A 1 98 ? -5.805 5.075 -13.162 1.00 89.81 98 ASN A CA 1
ATOM 804 C C . ASN A 1 98 ? -4.334 5.201 -12.744 1.00 89.81 98 ASN A C 1
ATOM 806 O O . ASN A 1 98 ? -3.444 4.873 -13.525 1.00 89.81 98 ASN A O 1
ATOM 810 N N . GLU A 1 99 ? -4.076 5.663 -11.517 1.00 90.94 99 GLU A N 1
ATOM 811 C CA . GLU A 1 99 ? -2.712 5.793 -11.000 1.00 90.94 99 GLU A CA 1
ATOM 812 C C . GLU A 1 99 ? -2.101 4.407 -10.772 1.00 90.94 99 GLU A C 1
ATOM 814 O O . GLU A 1 99 ? -0.997 4.142 -11.243 1.00 90.94 99 GLU A O 1
ATOM 819 N N . ALA A 1 100 ? -2.854 3.488 -10.157 1.00 90.81 100 ALA A N 1
ATOM 820 C CA . ALA A 1 100 ? -2.422 2.105 -9.982 1.00 90.81 100 ALA A CA 1
ATOM 821 C C . ALA A 1 100 ? -2.123 1.407 -11.320 1.00 90.81 100 ALA A C 1
ATOM 823 O O . ALA A 1 100 ? -1.039 0.853 -11.501 1.00 90.81 100 ALA A O 1
ATOM 824 N N . ALA A 1 101 ? -3.046 1.483 -12.280 1.00 89.81 101 ALA A N 1
ATOM 825 C CA . ALA A 1 101 ? -2.896 0.887 -13.602 1.00 89.81 101 ALA A CA 1
ATOM 826 C C . ALA A 1 101 ? -1.662 1.445 -14.329 1.00 89.81 101 ALA A C 1
ATOM 828 O O . ALA A 1 101 ? -0.851 0.676 -14.840 1.00 89.81 101 ALA A O 1
ATOM 829 N N . PHE A 1 102 ? -1.449 2.763 -14.298 1.00 91.50 102 PHE A N 1
ATOM 830 C CA . PHE A 1 102 ? -0.290 3.409 -14.926 1.00 91.50 102 PHE A CA 1
ATOM 831 C C . PHE A 1 102 ? 1.067 2.975 -14.337 1.00 91.50 102 PHE A C 1
ATOM 833 O O . PHE A 1 102 ? 2.093 2.956 -15.028 1.00 91.50 102 PHE A O 1
ATOM 840 N N . ILE A 1 103 ? 1.100 2.613 -13.053 1.00 92.62 103 ILE A N 1
ATOM 841 C CA . ILE A 1 103 ? 2.287 2.010 -12.435 1.00 92.62 103 ILE A CA 1
ATOM 842 C C . ILE A 1 103 ? 2.516 0.614 -13.004 1.00 92.62 103 ILE A C 1
ATOM 844 O O . ILE A 1 103 ? 3.643 0.289 -13.375 1.00 92.62 103 ILE A O 1
ATOM 848 N N . THR A 1 104 ? 1.451 -0.183 -13.118 1.00 90.88 104 THR A N 1
ATOM 849 C CA . THR A 1 104 ? 1.542 -1.575 -13.581 1.00 90.88 104 THR A CA 1
ATOM 850 C C . THR A 1 104 ? 1.953 -1.719 -15.046 1.00 90.88 104 THR A C 1
ATOM 852 O O . THR A 1 104 ? 2.496 -2.753 -15.418 1.00 90.88 104 THR A O 1
ATOM 855 N N . THR A 1 105 ? 1.793 -0.676 -15.871 1.00 92.81 105 THR A N 1
ATOM 856 C CA . THR A 1 105 ? 2.306 -0.663 -17.253 1.00 92.81 105 THR A CA 1
ATOM 857 C C . THR A 1 105 ? 3.807 -0.370 -17.351 1.00 92.81 105 THR A C 1
ATOM 859 O O . THR A 1 105 ? 4.346 -0.300 -18.455 1.00 92.81 105 THR A O 1
ATOM 862 N N . ASP A 1 106 ? 4.506 -0.130 -16.235 1.00 94.62 106 ASP A N 1
ATOM 863 C CA . ASP A 1 106 ? 5.958 0.031 -16.259 1.00 94.62 106 ASP A CA 1
ATOM 864 C C . ASP A 1 106 ? 6.654 -1.307 -16.575 1.00 94.62 106 ASP A C 1
ATOM 866 O O . ASP A 1 106 ? 6.377 -2.296 -15.895 1.00 94.62 106 ASP A O 1
ATOM 870 N N . PRO A 1 107 ? 7.609 -1.365 -17.524 1.00 94.31 107 PRO A N 1
ATOM 871 C CA . PRO A 1 107 ? 8.298 -2.613 -17.866 1.00 94.31 107 PRO A CA 1
ATOM 872 C C . PRO A 1 107 ? 9.033 -3.267 -16.687 1.00 94.31 107 PRO A C 1
ATOM 874 O O . PRO A 1 107 ? 9.310 -4.465 -16.709 1.00 94.31 107 PRO A O 1
ATOM 877 N N . CYS A 1 108 ? 9.371 -2.493 -15.651 1.00 95.38 108 CYS A N 1
ATOM 878 C CA . CYS A 1 108 ? 10.019 -3.016 -14.452 1.00 95.38 108 CYS A CA 1
ATOM 879 C C . CYS A 1 108 ? 9.031 -3.566 -13.411 1.00 95.38 108 CYS A C 1
ATOM 881 O O . CYS A 1 108 ? 9.483 -4.215 -12.466 1.00 95.38 108 CYS A O 1
ATOM 883 N N . PHE A 1 109 ? 7.726 -3.298 -13.546 1.00 95.56 109 PHE A N 1
ATOM 884 C CA . PHE A 1 109 ? 6.734 -3.538 -12.496 1.00 95.56 109 PHE A CA 1
ATOM 885 C C . PHE A 1 109 ? 6.593 -5.018 -12.151 1.00 95.56 109 PHE A C 1
ATOM 887 O O . PHE A 1 109 ? 6.862 -5.392 -11.012 1.00 95.56 109 PHE A O 1
ATOM 894 N N . THR A 1 110 ? 6.233 -5.858 -13.127 1.00 93.44 110 THR A N 1
ATOM 895 C CA . THR A 1 110 ? 5.978 -7.292 -12.913 1.00 93.44 110 THR A CA 1
ATOM 896 C C . THR A 1 110 ? 7.167 -7.959 -12.237 1.00 93.44 110 THR A C 1
ATOM 898 O O . THR A 1 110 ? 7.026 -8.583 -11.194 1.00 93.44 110 THR A O 1
ATOM 901 N N . LYS A 1 111 ? 8.381 -7.713 -12.744 1.00 93.44 111 LYS A N 1
ATOM 902 C CA . LYS A 1 111 ? 9.599 -8.274 -12.152 1.00 93.44 111 LYS A CA 1
ATOM 903 C C . LYS A 1 111 ? 9.851 -7.765 -10.730 1.00 93.44 111 LYS A C 1
ATOM 905 O O . LYS A 1 111 ? 10.279 -8.541 -9.881 1.00 93.44 111 LYS A O 1
ATOM 910 N N . ALA A 1 112 ? 9.632 -6.477 -10.461 1.00 95.31 112 ALA A N 1
ATOM 911 C CA . ALA A 1 112 ? 9.799 -5.928 -9.118 1.00 95.31 112 ALA A CA 1
ATOM 912 C C . ALA A 1 112 ? 8.800 -6.543 -8.133 1.00 95.31 112 ALA A C 1
ATOM 914 O O . ALA A 1 112 ? 9.203 -6.969 -7.051 1.00 95.31 112 ALA A O 1
ATOM 915 N N . TYR A 1 113 ? 7.531 -6.638 -8.530 1.00 95.00 113 TYR A N 1
ATOM 916 C CA . TYR A 1 113 ? 6.463 -7.246 -7.747 1.00 95.00 113 TYR A CA 1
ATOM 917 C C . TYR A 1 113 ? 6.746 -8.728 -7.468 1.00 95.00 113 TYR A C 1
ATOM 919 O O . TYR A 1 113 ? 6.870 -9.122 -6.308 1.00 95.00 113 TYR A O 1
ATOM 927 N N . ASP A 1 114 ? 6.985 -9.521 -8.512 1.00 92.44 114 ASP A N 1
ATOM 928 C CA . ASP A 1 114 ? 7.199 -10.969 -8.423 1.00 92.44 114 ASP A CA 1
ATOM 929 C C . ASP A 1 114 ? 8.455 -11.357 -7.646 1.00 92.44 114 ASP A C 1
ATOM 931 O O . ASP A 1 114 ? 8.564 -12.485 -7.169 1.00 92.44 114 ASP A O 1
ATOM 935 N N . GLN A 1 115 ? 9.439 -10.467 -7.524 1.00 93.06 115 GLN A N 1
ATOM 936 C CA . GLN A 1 115 ? 10.653 -10.739 -6.752 1.00 93.06 115 GLN A CA 1
ATOM 937 C C . GLN A 1 115 ? 10.577 -10.221 -5.318 1.00 93.06 115 GLN A C 1
ATOM 939 O O . GLN A 1 115 ? 11.252 -10.769 -4.449 1.00 93.06 115 GLN A O 1
ATOM 944 N N . SER A 1 116 ? 9.762 -9.198 -5.068 1.00 92.56 116 SER A N 1
ATOM 945 C CA . SER A 1 116 ? 9.747 -8.486 -3.787 1.00 92.56 116 SER A CA 1
ATOM 946 C C . SER A 1 116 ? 8.557 -8.842 -2.907 1.00 92.56 116 SER A C 1
ATOM 948 O O . SER A 1 116 ? 8.657 -8.738 -1.688 1.00 92.56 116 SER A O 1
ATOM 950 N N . ILE A 1 117 ? 7.425 -9.223 -3.502 1.00 92.88 117 ILE A N 1
ATOM 951 C CA . ILE A 1 117 ? 6.171 -9.425 -2.781 1.00 92.88 117 ILE A CA 1
ATOM 952 C C . ILE A 1 117 ? 5.923 -10.915 -2.554 1.00 92.88 117 ILE A C 1
ATOM 954 O O . ILE A 1 117 ? 5.964 -11.735 -3.474 1.00 92.88 117 ILE A O 1
ATOM 958 N N . ARG A 1 118 ? 5.682 -11.270 -1.292 1.00 90.56 118 ARG A N 1
ATOM 959 C CA . ARG A 1 118 ? 5.387 -12.629 -0.831 1.00 90.56 118 ARG A CA 1
ATOM 960 C C . ARG A 1 118 ? 4.298 -12.554 0.231 1.00 90.56 118 ARG A C 1
ATOM 962 O O . ARG A 1 118 ? 4.450 -11.819 1.207 1.00 90.56 118 ARG A O 1
ATOM 969 N N . ASP A 1 119 ? 3.215 -13.299 0.039 1.00 88.38 119 ASP A N 1
ATOM 970 C CA . ASP A 1 119 ? 2.105 -13.304 0.991 1.00 88.38 119 ASP A CA 1
ATOM 971 C C . ASP A 1 119 ? 2.555 -13.767 2.379 1.00 88.38 119 ASP A C 1
ATOM 973 O O . ASP A 1 119 ? 3.422 -14.632 2.525 1.00 88.38 119 ASP A O 1
ATOM 977 N N . GLY A 1 120 ? 1.993 -13.141 3.413 1.00 87.06 120 GLY A N 1
ATOM 978 C CA . GLY A 1 120 ? 2.312 -13.434 4.806 1.00 87.06 120 GLY A CA 1
ATOM 979 C C . GLY A 1 120 ? 3.691 -12.954 5.274 1.00 87.06 120 GLY A C 1
ATOM 980 O O . GLY A 1 120 ? 3.953 -13.010 6.475 1.00 87.06 120 GLY A O 1
ATOM 981 N N . GLN A 1 121 ? 4.561 -12.434 4.402 1.00 93.00 121 GLN A N 1
ATOM 982 C CA . GLN A 1 121 ? 5.867 -11.899 4.803 1.00 93.00 121 GLN A CA 1
ATOM 983 C C . GLN A 1 121 ? 5.799 -10.398 5.090 1.00 93.00 121 GLN A C 1
ATOM 985 O O . GLN A 1 121 ? 5.135 -9.654 4.376 1.00 93.00 121 GLN A O 1
ATOM 990 N N . MET A 1 122 ? 6.492 -9.943 6.139 1.00 94.81 122 MET A N 1
ATOM 991 C CA . MET A 1 122 ? 6.687 -8.512 6.392 1.00 94.81 122 MET A CA 1
ATOM 992 C C . MET A 1 122 ? 7.773 -7.970 5.463 1.00 94.81 122 MET A C 1
ATOM 994 O O . MET A 1 122 ? 8.880 -8.501 5.416 1.00 94.81 122 MET A O 1
ATOM 998 N N . LEU A 1 123 ? 7.451 -6.900 4.743 1.00 95.75 123 LEU A N 1
ATOM 999 C CA . LEU A 1 123 ? 8.254 -6.355 3.658 1.00 95.75 123 LEU A CA 1
ATOM 1000 C C . LEU A 1 123 ? 8.548 -4.873 3.891 1.00 95.75 123 LEU A C 1
ATOM 1002 O O . LEU A 1 123 ? 7.665 -4.085 4.239 1.00 95.75 123 LEU A O 1
ATOM 1006 N N . ALA A 1 124 ? 9.794 -4.499 3.629 1.00 96.69 124 ALA A N 1
ATOM 1007 C CA . ALA A 1 124 ? 10.260 -3.129 3.479 1.00 96.69 124 ALA A CA 1
ATOM 1008 C C . ALA A 1 124 ? 11.388 -3.158 2.438 1.00 96.69 124 ALA A C 1
ATOM 1010 O O . ALA A 1 124 ? 12.444 -3.734 2.691 1.00 96.69 124 ALA A O 1
ATOM 1011 N N . ILE A 1 125 ? 11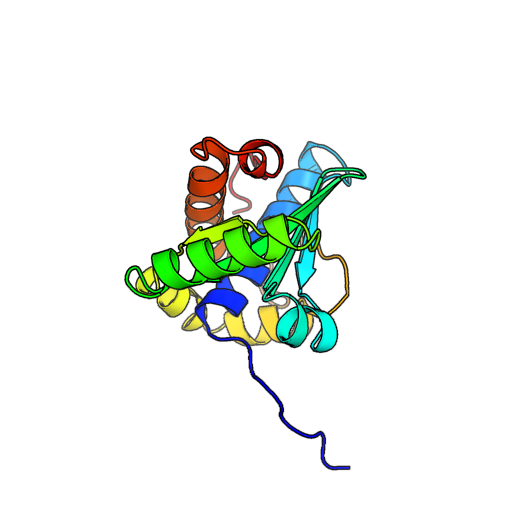.152 -2.613 1.241 1.00 95.31 12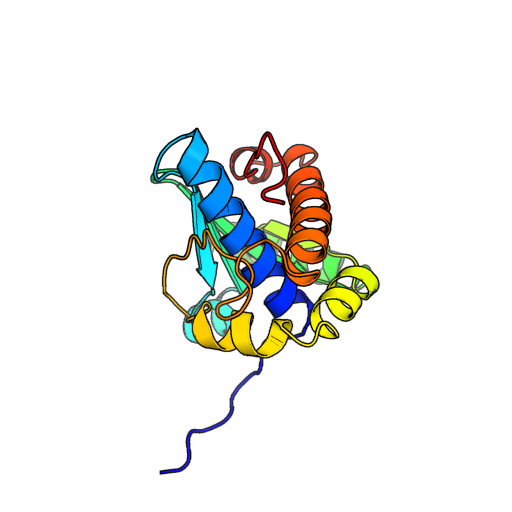5 ILE A N 1
ATOM 1012 C CA . ILE A 1 125 ? 12.101 -2.711 0.121 1.00 95.31 125 ILE A CA 1
ATOM 1013 C C . ILE A 1 125 ? 12.760 -1.364 -0.151 1.00 95.31 125 ILE A C 1
ATOM 1015 O O . ILE A 1 125 ? 12.104 -0.334 -0.249 1.00 95.31 125 ILE A O 1
ATOM 1019 N N . GLU A 1 126 ? 14.081 -1.352 -0.290 1.00 91.94 126 GLU A N 1
ATOM 1020 C CA . GLU A 1 126 ? 14.829 -0.105 -0.501 1.00 91.94 126 GLU A CA 1
ATOM 1021 C C . GLU A 1 126 ? 15.035 0.246 -1.979 1.00 91.94 126 GLU A C 1
ATOM 1023 O O . GLU A 1 126 ? 15.392 1.385 -2.310 1.00 91.94 126 GLU A O 1
ATOM 1028 N N . ARG A 1 127 ? 14.864 -0.752 -2.854 1.00 92.06 127 ARG A N 1
ATOM 1029 C CA . ARG A 1 127 ? 15.088 -0.672 -4.297 1.00 92.06 127 ARG A CA 1
ATOM 1030 C C . ARG A 1 127 ? 13.774 -0.898 -5.034 1.00 92.06 127 ARG A C 1
ATOM 1032 O O . ARG A 1 127 ? 13.135 -1.923 -4.830 1.00 92.06 127 ARG A O 1
ATOM 1039 N N . ALA A 1 128 ? 13.405 0.038 -5.904 1.00 92.44 128 ALA A N 1
ATOM 1040 C CA . ALA A 1 128 ? 12.181 -0.045 -6.699 1.00 92.44 128 ALA A CA 1
ATOM 1041 C C . ALA A 1 128 ? 12.237 -1.148 -7.766 1.00 92.44 128 ALA A C 1
ATOM 1043 O O . ALA A 1 128 ? 11.234 -1.806 -8.023 1.00 92.44 128 ALA A O 1
ATOM 1044 N N . CYS A 1 129 ? 13.400 -1.352 -8.393 1.00 92.44 129 CYS A N 1
ATOM 1045 C CA . CYS A 1 129 ? 13.610 -2.377 -9.409 1.00 92.44 129 CYS A CA 1
ATOM 1046 C C . CYS A 1 129 ? 14.846 -3.235 -9.083 1.00 92.44 129 CYS A C 1
ATOM 1048 O O . CYS A 1 129 ? 15.907 -2.679 -8.789 1.00 92.44 129 CYS A O 1
ATOM 1050 N N . PRO A 1 130 ? 14.765 -4.572 -9.217 1.00 87.25 130 PRO A N 1
ATOM 1051 C CA . PRO A 1 130 ? 15.917 -5.459 -9.051 1.00 87.25 130 PRO A CA 1
ATOM 1052 C C . PRO A 1 130 ? 17.059 -5.184 -10.040 1.00 87.25 130 PRO A C 1
ATOM 1054 O O . PRO A 1 130 ? 18.225 -5.296 -9.675 1.00 87.25 130 PRO A O 1
ATOM 1057 N N . ASN A 1 131 ? 16.729 -4.807 -11.280 1.00 90.12 131 ASN A N 1
ATOM 1058 C CA . ASN A 1 131 ? 17.714 -4.592 -12.345 1.00 90.12 131 ASN A CA 1
ATOM 1059 C C . ASN A 1 131 ? 18.304 -3.177 -12.323 1.00 90.12 131 ASN A C 1
ATOM 1061 O O . ASN A 1 131 ? 19.501 -3.000 -12.503 1.00 90.12 131 ASN A O 1
ATOM 1065 N N . HIS A 1 132 ? 17.444 -2.175 -12.142 1.00 92.44 132 HIS A N 1
ATOM 1066 C CA . HIS A 1 132 ? 17.780 -0.765 -12.364 1.00 92.44 132 HIS A CA 1
ATOM 1067 C C . HIS A 1 132 ? 17.818 0.058 -11.064 1.00 92.44 132 HIS A C 1
ATOM 1069 O O . HIS A 1 132 ? 17.976 1.276 -11.097 1.00 92.44 132 HIS A O 1
ATOM 1075 N N . GLY A 1 133 ? 17.609 -0.574 -9.904 1.00 91.38 133 GLY A N 1
ATOM 1076 C CA . GLY A 1 133 ? 17.585 0.114 -8.617 1.00 91.38 133 GLY A CA 1
ATOM 1077 C C . GLY A 1 133 ? 16.516 1.209 -8.553 1.00 91.38 133 GLY A C 1
ATOM 1078 O O . GLY A 1 133 ? 15.367 0.994 -8.947 1.00 91.38 133 GLY A O 1
ATOM 1079 N N . ASN A 1 134 ? 16.899 2.380 -8.037 1.00 92.06 134 ASN A N 1
ATOM 1080 C CA . ASN A 1 134 ? 16.010 3.536 -7.866 1.00 92.06 134 ASN A CA 1
ATOM 1081 C C . ASN A 1 134 ? 16.084 4.550 -9.015 1.00 92.06 134 ASN A C 1
ATOM 1083 O O . ASN A 1 134 ? 15.295 5.485 -9.032 1.00 92.06 134 ASN A O 1
ATOM 1087 N N . GLU A 1 135 ? 16.970 4.352 -9.991 1.00 86.31 135 GLU A N 1
ATOM 1088 C CA . GLU A 1 135 ? 17.104 5.243 -11.154 1.00 86.31 135 GLU A CA 1
ATOM 1089 C C . GLU A 1 135 ? 16.006 5.001 -12.204 1.00 86.31 135 GLU A C 1
ATOM 1091 O O . GLU A 1 135 ? 15.789 5.812 -13.104 1.00 86.31 135 GLU A O 1
ATOM 1096 N N . CYS A 1 136 ? 15.275 3.887 -12.092 1.00 90.38 136 CYS A N 1
ATOM 1097 C CA . CYS A 1 136 ? 14.200 3.551 -13.017 1.00 90.38 136 CYS A CA 1
ATOM 1098 C C . CYS A 1 136 ? 12.956 4.433 -12.856 1.00 90.38 136 CYS A C 1
ATOM 1100 O O . CYS A 1 136 ? 12.615 4.908 -11.771 1.00 90.38 136 CYS A O 1
ATOM 1102 N N . ASN A 1 137 ? 12.196 4.560 -13.946 1.00 94.19 137 ASN A N 1
ATOM 1103 C CA . ASN A 1 137 ? 10.922 5.278 -13.956 1.00 94.19 137 ASN A CA 1
ATOM 1104 C C . ASN A 1 137 ? 9.912 4.712 -12.938 1.00 94.19 137 ASN A C 1
ATOM 1106 O O . ASN A 1 137 ? 9.152 5.469 -12.331 1.00 94.19 137 ASN A O 1
ATOM 1110 N N . LEU A 1 138 ? 9.960 3.399 -12.684 1.00 95.81 138 LEU A N 1
ATOM 1111 C CA . LEU A 1 138 ? 9.148 2.747 -11.661 1.00 95.81 138 LEU A CA 1
ATOM 1112 C C . LEU A 1 138 ? 9.348 3.378 -10.274 1.00 95.81 138 LEU A C 1
ATOM 1114 O O . LEU A 1 138 ? 8.365 3.578 -9.567 1.00 95.81 138 LEU A O 1
ATOM 1118 N N . ALA A 1 139 ? 10.568 3.775 -9.894 1.00 95.44 139 ALA A N 1
ATOM 1119 C CA . ALA A 1 139 ? 10.819 4.413 -8.600 1.00 95.44 139 ALA A CA 1
ATOM 1120 C C . ALA A 1 139 ? 10.039 5.726 -8.436 1.00 95.44 139 ALA A C 1
ATOM 1122 O O . ALA A 1 139 ? 9.455 5.972 -7.381 1.00 95.44 139 ALA A O 1
ATOM 1123 N N . ARG A 1 140 ? 9.971 6.546 -9.496 1.00 94.62 140 ARG A N 1
ATOM 1124 C CA . ARG A 1 140 ? 9.206 7.806 -9.510 1.00 94.62 140 ARG A CA 1
ATOM 1125 C C . ARG A 1 140 ? 7.708 7.558 -9.402 1.00 94.62 140 ARG A C 1
ATOM 1127 O O . ARG A 1 140 ? 7.025 8.230 -8.631 1.00 94.62 140 ARG A O 1
ATOM 1134 N N . LYS A 1 141 ? 7.211 6.561 -10.135 1.00 95.62 141 LYS A N 1
ATOM 1135 C CA . LYS A 1 141 ? 5.801 6.159 -10.109 1.00 95.62 141 LYS A CA 1
ATOM 1136 C C . LYS A 1 141 ? 5.384 5.627 -8.733 1.00 95.62 141 LYS A C 1
ATOM 1138 O O . LYS A 1 141 ? 4.403 6.107 -8.171 1.00 95.62 141 LYS A O 1
ATOM 1143 N N . LEU A 1 142 ? 6.167 4.712 -8.152 1.00 95.88 142 LEU A N 1
ATOM 1144 C CA . LEU A 1 142 ? 5.937 4.185 -6.801 1.00 95.88 142 LEU A CA 1
ATOM 1145 C C . LEU A 1 142 ? 6.025 5.285 -5.740 1.00 95.88 142 LEU A C 1
ATOM 1147 O O . LEU A 1 142 ? 5.233 5.293 -4.802 1.00 95.88 142 LEU A O 1
ATOM 1151 N N . TRP A 1 143 ? 6.957 6.229 -5.892 1.00 94.94 143 TRP A N 1
ATOM 1152 C CA . TRP A 1 143 ? 7.077 7.377 -4.998 1.00 94.94 143 TRP A CA 1
ATOM 1153 C C . TRP A 1 143 ? 5.831 8.267 -5.018 1.00 94.94 143 TRP A C 1
ATOM 1155 O O . TRP A 1 143 ? 5.285 8.572 -3.956 1.00 94.94 143 TRP A O 1
ATOM 1165 N N . SER A 1 144 ? 5.368 8.661 -6.210 1.00 94.75 144 SER A N 1
ATOM 1166 C CA . SER A 1 144 ? 4.158 9.477 -6.386 1.00 94.75 144 SER A CA 1
ATOM 1167 C C . SER A 1 144 ? 2.939 8.790 -5.779 1.00 94.75 144 SER A C 1
ATOM 1169 O O . SER A 1 144 ? 2.299 9.342 -4.886 1.00 94.75 144 SER A O 1
ATOM 1171 N N . PHE A 1 145 ? 2.698 7.536 -6.159 1.00 96.19 145 PHE A N 1
ATOM 1172 C CA . PHE A 1 145 ? 1.552 6.783 -5.662 1.00 96.19 145 PHE A CA 1
ATOM 1173 C C . PHE A 1 145 ? 1.624 6.521 -4.159 1.00 96.19 145 PHE A C 1
ATOM 1175 O O . PHE A 1 145 ? 0.642 6.683 -3.434 1.00 96.19 145 PHE A O 1
ATOM 1182 N N . GLY A 1 146 ? 2.815 6.199 -3.652 1.00 96.25 146 GLY A N 1
ATOM 1183 C CA . GLY A 1 146 ? 3.065 6.069 -2.223 1.00 96.25 146 GLY A CA 1
ATOM 1184 C C . GLY A 1 146 ? 2.811 7.372 -1.458 1.00 96.25 146 GLY A C 1
ATOM 1185 O O . GLY A 1 146 ? 2.323 7.315 -0.330 1.00 96.25 146 GLY A O 1
ATOM 1186 N N . ASN A 1 147 ? 3.091 8.544 -2.043 1.00 95.50 147 ASN A N 1
ATOM 1187 C CA . ASN A 1 147 ? 2.737 9.835 -1.443 1.00 95.50 147 ASN A CA 1
ATOM 1188 C C . ASN A 1 147 ? 1.222 10.033 -1.398 1.00 95.50 147 ASN A C 1
ATOM 1190 O O . ASN A 1 147 ? 0.714 10.438 -0.352 1.00 95.50 147 ASN A O 1
ATOM 1194 N N . SER A 1 148 ? 0.506 9.703 -2.476 1.00 95.19 148 SER A N 1
ATOM 1195 C CA . SER A 1 148 ? -0.960 9.758 -2.527 1.00 95.19 148 SER A CA 1
ATOM 1196 C C . SER A 1 148 ? -1.592 8.877 -1.441 1.00 95.19 148 SER A C 1
ATOM 1198 O O . SER A 1 148 ? -2.453 9.333 -0.683 1.00 95.19 148 SER A O 1
ATOM 1200 N N . ILE A 1 149 ? -1.109 7.638 -1.285 1.00 96.69 149 ILE A N 1
ATOM 1201 C CA . ILE A 1 149 ? -1.572 6.722 -0.229 1.00 96.69 149 ILE A CA 1
ATOM 1202 C C . ILE A 1 149 ? -1.233 7.272 1.162 1.00 96.69 149 ILE A C 1
ATOM 1204 O O . ILE A 1 149 ? -2.076 7.276 2.060 1.00 96.69 149 ILE A O 1
ATOM 1208 N N . ASN A 1 150 ? -0.009 7.765 1.356 1.00 96.50 150 ASN A N 1
ATOM 1209 C CA . ASN A 1 150 ? 0.409 8.316 2.639 1.00 96.50 150 ASN A CA 1
ATOM 1210 C C . ASN A 1 150 ? -0.414 9.545 3.038 1.00 96.50 150 ASN A C 1
ATOM 1212 O O . ASN A 1 150 ? -0.794 9.677 4.200 1.00 96.50 150 ASN A O 1
ATOM 1216 N N . TYR A 1 151 ? -0.728 10.419 2.082 1.00 95.56 151 TYR A N 1
ATOM 1217 C CA . TYR A 1 151 ? -1.621 11.550 2.299 1.00 95.56 151 TYR A CA 1
ATOM 1218 C C . TYR A 1 151 ? -3.005 11.076 2.765 1.00 95.56 151 TYR A C 1
ATOM 1220 O O . TYR A 1 151 ? -3.510 11.569 3.771 1.00 95.56 151 TYR A O 1
ATOM 1228 N N . ALA A 1 152 ? -3.576 10.047 2.128 1.00 94.44 152 ALA A N 1
ATOM 1229 C CA . ALA A 1 152 ? -4.857 9.473 2.547 1.00 94.44 152 ALA A CA 1
ATOM 1230 C C . ALA A 1 152 ? -4.836 8.922 3.990 1.00 94.44 152 ALA A C 1
ATOM 1232 O O . ALA A 1 152 ? -5.826 9.056 4.718 1.00 94.44 152 ALA A O 1
ATOM 1233 N N . LEU A 1 153 ? -3.712 8.338 4.424 1.00 96.19 153 LEU A N 1
ATOM 1234 C CA . LEU A 1 153 ? -3.519 7.902 5.810 1.00 96.19 153 LEU A CA 1
ATOM 1235 C C . LEU A 1 153 ? -3.457 9.100 6.765 1.00 96.19 153 LEU A C 1
ATOM 1237 O O . LEU A 1 153 ? -4.211 9.131 7.737 1.00 96.19 153 LEU A O 1
ATOM 1241 N N . VAL A 1 154 ? -2.610 10.096 6.477 1.00 96.06 154 VAL A N 1
ATOM 1242 C CA . VAL A 1 154 ? -2.439 11.309 7.304 1.00 96.06 154 VAL A CA 1
ATOM 1243 C C . VAL A 1 154 ? -3.758 12.063 7.472 1.00 96.06 154 VAL A C 1
ATOM 1245 O O . VAL A 1 154 ? -4.105 12.450 8.587 1.00 96.06 154 VAL A O 1
ATOM 1248 N N . SER A 1 155 ? -4.523 12.221 6.392 1.00 93.81 155 SER A N 1
ATOM 1249 C CA . SER A 1 155 ? -5.815 12.915 6.389 1.00 93.81 155 SER A CA 1
ATOM 1250 C C . SER A 1 155 ? -6.955 12.102 7.013 1.00 93.81 155 SER A C 1
ATOM 1252 O O . SER A 1 155 ? -8.089 12.580 7.080 1.00 93.81 155 SER A O 1
ATOM 1254 N N . SER A 1 156 ? -6.705 10.871 7.473 1.00 91.06 156 SER A N 1
ATOM 1255 C CA . SER A 1 156 ? -7.732 10.059 8.119 1.00 91.06 156 SER A CA 1
ATOM 1256 C C . SER A 1 156 ? -8.101 10.603 9.503 1.00 91.06 156 SER A C 1
ATOM 1258 O O . SER A 1 156 ? -7.247 10.834 10.357 1.00 91.06 156 SER A O 1
ATOM 1260 N N . SER A 1 157 ? -9.403 10.687 9.786 1.00 88.88 157 SER A N 1
ATOM 1261 C CA . SER A 1 157 ? -9.931 10.968 11.131 1.00 88.88 157 SER A CA 1
ATOM 1262 C C . SER A 1 157 ? -9.828 9.776 12.098 1.00 88.88 157 SER A C 1
ATOM 1264 O O . SER A 1 157 ? -10.200 9.890 13.264 1.00 88.88 157 SER A O 1
ATOM 1266 N N . THR A 1 158 ? -9.327 8.627 11.633 1.00 89.31 158 THR A N 1
ATOM 1267 C CA . THR A 1 158 ? -9.236 7.379 12.405 1.00 89.31 158 THR A CA 1
ATOM 1268 C C . THR A 1 158 ? -7.811 7.106 12.897 1.00 89.31 158 THR A C 1
ATOM 1270 O O . THR A 1 158 ? -6.882 7.874 12.648 1.00 89.31 158 THR A O 1
ATOM 1273 N N . GLN A 1 159 ? -7.601 5.962 13.560 1.00 90.81 159 GLN A N 1
ATOM 1274 C CA . GLN A 1 159 ? -6.265 5.509 13.963 1.00 90.81 159 GLN A CA 1
ATOM 1275 C C . GLN A 1 159 ? -5.322 5.236 12.777 1.00 90.81 159 GLN A C 1
ATOM 1277 O O . GLN A 1 159 ? -4.114 5.152 12.988 1.00 90.81 159 GLN A O 1
ATOM 1282 N N . ALA A 1 160 ? -5.835 5.147 11.543 1.00 93.81 160 ALA A N 1
ATOM 1283 C CA . ALA A 1 160 ? -5.021 4.933 10.348 1.00 93.81 160 ALA A CA 1
ATOM 1284 C C . ALA A 1 160 ? -3.930 6.000 10.159 1.00 93.81 160 ALA A C 1
ATOM 1286 O O . ALA A 1 160 ? -2.841 5.675 9.694 1.00 93.81 160 ALA A O 1
ATOM 1287 N N . ARG A 1 161 ? -4.156 7.236 10.627 1.00 95.81 161 ARG A N 1
ATOM 1288 C CA . ARG A 1 161 ? -3.151 8.314 10.594 1.00 95.81 161 ARG A CA 1
ATOM 1289 C C . ARG A 1 161 ? -1.841 7.971 11.302 1.00 95.81 161 ARG A C 1
ATOM 1291 O O . ARG A 1 161 ? -0.791 8.483 10.935 1.00 95.81 161 ARG A O 1
ATOM 1298 N N . PHE A 1 162 ? -1.877 7.084 12.299 1.00 95.38 162 PHE A N 1
ATOM 1299 C CA . PHE A 1 162 ? -0.674 6.651 13.015 1.00 95.38 162 PHE A CA 1
ATOM 1300 C C . PHE A 1 162 ? 0.194 5.683 12.202 1.00 95.38 162 PHE A C 1
ATOM 1302 O O . PHE A 1 162 ? 1.350 5.475 12.569 1.00 95.38 162 PHE A O 1
ATOM 1309 N N . PHE A 1 163 ? -0.348 5.131 11.116 1.00 97.00 163 PHE A N 1
ATOM 1310 C CA . PHE A 1 163 ? 0.315 4.205 10.196 1.00 97.00 163 PHE A CA 1
ATOM 1311 C C . PHE A 1 163 ? 0.775 4.880 8.902 1.00 97.00 163 PHE A C 1
ATOM 1313 O O . PHE A 1 163 ? 1.251 4.198 8.000 1.00 97.00 163 PHE A O 1
ATOM 1320 N N . ALA A 1 164 ? 0.658 6.209 8.811 1.00 96.56 164 ALA A N 1
ATOM 1321 C CA . ALA A 1 164 ? 1.357 6.969 7.788 1.00 96.56 164 ALA A CA 1
ATOM 1322 C C . ALA A 1 164 ? 2.865 6.670 7.857 1.00 96.56 164 ALA A C 1
ATOM 1324 O O . ALA A 1 164 ? 3.444 6.576 8.942 1.00 96.56 164 ALA A O 1
ATOM 1325 N N . ILE A 1 165 ? 3.473 6.528 6.686 1.00 96.06 165 ILE A N 1
ATOM 1326 C CA . ILE A 1 165 ? 4.881 6.218 6.462 1.00 96.06 165 ILE A CA 1
ATOM 1327 C C . ILE A 1 165 ? 5.523 7.496 5.899 1.00 96.06 165 ILE A C 1
ATOM 1329 O O . ILE A 1 165 ? 5.554 7.682 4.683 1.00 96.06 165 ILE A O 1
ATOM 1333 N N . PRO A 1 166 ? 5.935 8.467 6.727 1.00 92.94 166 PRO A N 1
ATOM 1334 C CA . PRO A 1 166 ? 6.582 9.670 6.219 1.00 92.94 166 PRO A CA 1
ATOM 1335 C C . PRO A 1 166 ? 7.922 9.305 5.570 1.00 92.94 166 PRO A C 1
ATOM 1337 O O . PRO A 1 166 ? 8.645 8.448 6.062 1.00 92.94 166 PRO A O 1
ATOM 1340 N N . VAL A 1 167 ? 8.242 9.951 4.451 1.00 90.56 167 VAL A N 1
ATOM 1341 C CA . VAL A 1 167 ? 9.576 9.878 3.848 1.00 90.56 167 VAL A CA 1
ATOM 1342 C C . VAL A 1 167 ? 9.934 11.275 3.380 1.00 90.56 167 VAL A C 1
ATOM 1344 O O . VAL A 1 167 ? 9.126 11.922 2.709 1.00 90.56 167 VAL A O 1
ATOM 1347 N N . SER A 1 168 ? 11.110 11.758 3.774 1.00 82.38 168 SER A N 1
ATOM 1348 C CA . SER A 1 168 ? 11.474 13.164 3.600 1.00 82.38 168 SER A CA 1
ATOM 1349 C C . SER A 1 168 ? 11.982 13.496 2.197 1.00 82.38 168 SER A C 1
ATOM 1351 O O . SER A 1 168 ? 11.817 14.632 1.746 1.00 82.38 168 SER A O 1
ATOM 1353 N N . ARG A 1 169 ? 12.594 12.534 1.489 1.00 84.06 169 ARG A N 1
ATOM 1354 C CA . ARG A 1 169 ? 13.225 12.778 0.182 1.00 84.06 169 ARG A CA 1
ATOM 1355 C C . ARG A 1 169 ? 12.990 11.653 -0.826 1.00 84.06 169 ARG A C 1
ATOM 1357 O O . ARG A 1 169 ? 13.050 10.480 -0.447 1.00 84.06 169 ARG A O 1
ATOM 1364 N N . PRO A 1 170 ? 12.781 11.991 -2.113 1.00 82.19 170 PRO A N 1
ATOM 1365 C CA . PRO A 1 170 ? 12.745 10.992 -3.168 1.00 82.19 170 PRO A CA 1
ATOM 1366 C C . PRO A 1 170 ? 14.100 10.265 -3.281 1.00 82.19 170 PRO A C 1
ATOM 1368 O O . PRO A 1 170 ? 15.143 10.846 -2.979 1.00 82.19 170 PRO A O 1
ATOM 1371 N N . PRO A 1 171 ? 14.105 8.986 -3.688 1.00 76.62 171 PRO A N 1
ATOM 1372 C CA . PRO A 1 171 ? 15.302 8.146 -3.725 1.00 76.62 171 PRO A CA 1
ATOM 1373 C C . PRO A 1 171 ? 16.080 8.192 -5.053 1.00 76.62 171 PRO A C 1
ATOM 1375 O O . PRO A 1 171 ? 16.904 7.302 -5.275 1.00 76.62 171 PRO A O 1
ATOM 1378 N N . PHE A 1 172 ? 15.781 9.160 -5.920 1.00 82.38 172 PHE A N 1
ATOM 1379 C CA . PHE A 1 172 ? 16.291 9.322 -7.285 1.00 82.38 172 PHE A CA 1
ATOM 1380 C C . PHE A 1 172 ? 16.753 10.756 -7.536 1.00 82.38 172 PHE A C 1
ATOM 1382 O O . PHE A 1 172 ? 16.289 11.654 -6.794 1.00 82.38 172 PHE A O 1
#

Secondary structure (DSSP, 8-state):
-------PPPHHHHHHHHHHHHHHHHHHHHH-S-EEEEEPPHHHHHHH---EEEEETTEEEEEEEE--TTHHHHHHHHHHHHHHTT----EEEE--HHHHHHHHTSTTHHHHHHHH--TT--B--S-SBTTTBTSSHHHHHHHHHHHHHHHHHHT-SSGGGGG-----S---

Radius of gyration: 15.52 Å; chains: 1; bounding box: 38×43×36 Å